Protein AF-A0A2V5UKW5-F1 (afdb_monomer_lite)

Foldseek 3Di:
DDDDWAQLVVVVVVVVVVQWDDQDDDPAFTWIDHPPDDIHTDHHRDVDTDDPVD

Sequence (54 aa):
MRLVPVSQKDLVKRLRSLGWEGPEYRRDHPFMVKQGLPPLKIPNPHSRDVSVDL

Radius of gyration: 11.36 Å; chains: 1; bounding box: 24×25×20 Å

pLDDT: mean 80.04, std 14.16, range [49.5, 95.0]

Structure (mmCIF, N/CA/C/O backbone):
data_AF-A0A2V5UKW5-F1
#
_entry.id   AF-A0A2V5UKW5-F1
#
loop_
_atom_site.group_PDB
_atom_site.id
_atom_site.type_symbol
_atom_site.label_atom_id
_atom_site.label_alt_id
_atom_site.label_comp_id
_atom_site.label_asym_id
_atom_site.label_entity_id
_atom_site.label_seq_id
_atom_site.pdbx_PDB_ins_code
_atom_site.Cartn_x
_atom_site.Cartn_y
_atom_site.Cartn_z
_atom_site.occupancy
_atom_site.B_iso_or_equiv
_atom_site.auth_seq_id
_atom_site.auth_comp_id
_atom_site.auth_asym_id
_atom_site.auth_atom_id
_atom_site.pdbx_PDB_model_num
ATOM 1 N N . MET A 1 1 ? -8.462 -20.050 -7.886 1.00 49.50 1 MET A N 1
ATOM 2 C CA . MET A 1 1 ? -7.914 -18.674 -7.872 1.00 49.50 1 MET A CA 1
ATOM 3 C C . MET A 1 1 ? -6.429 -18.778 -7.559 1.00 49.50 1 MET A C 1
ATOM 5 O O . MET A 1 1 ? -6.101 -19.317 -6.513 1.00 49.50 1 MET A O 1
ATOM 9 N N . ARG A 1 2 ? -5.535 -18.389 -8.477 1.00 59.31 2 ARG A N 1
ATOM 10 C CA . ARG A 1 2 ? -4.080 -18.435 -8.250 1.00 59.31 2 ARG A CA 1
ATOM 11 C C . ARG A 1 2 ? -3.629 -17.030 -7.858 1.00 59.31 2 ARG A C 1
ATOM 13 O O . ARG A 1 2 ? -3.977 -16.084 -8.560 1.00 59.31 2 ARG A O 1
ATOM 20 N N . LEU A 1 3 ? -2.914 -16.890 -6.745 1.00 66.81 3 LEU A N 1
ATOM 21 C CA . LEU A 1 3 ? -2.273 -15.625 -6.392 1.00 66.81 3 LEU A CA 1
ATOM 22 C C . LEU A 1 3 ? -1.142 -15.405 -7.397 1.00 66.81 3 LEU A C 1
ATOM 24 O O . LEU A 1 3 ? -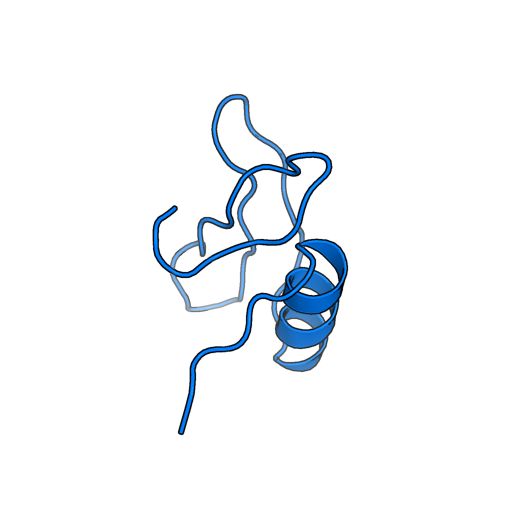0.171 -16.158 -7.421 1.00 66.81 3 LEU A O 1
ATOM 28 N N . VAL A 1 4 ? -1.337 -14.447 -8.300 1.00 68.31 4 VAL A N 1
ATOM 29 C CA . VAL A 1 4 ? -0.316 -14.045 -9.267 1.00 68.31 4 VAL A CA 1
ATOM 30 C C . VAL A 1 4 ? 0.538 -12.947 -8.643 1.00 68.31 4 VAL A C 1
ATOM 32 O O . VAL A 1 4 ? -0.028 -12.041 -8.022 1.00 68.31 4 VAL A O 1
ATOM 35 N N . PRO A 1 5 ? 1.871 -13.004 -8.794 1.00 73.38 5 PRO A N 1
ATOM 36 C CA . PRO A 1 5 ? 2.732 -11.902 -8.406 1.00 73.38 5 PRO A CA 1
ATOM 37 C C . PRO A 1 5 ? 2.275 -10.608 -9.080 1.00 73.38 5 PRO A C 1
ATOM 39 O O . PRO A 1 5 ? 1.861 -10.610 -10.241 1.00 73.38 5 PRO A O 1
ATOM 42 N N . VAL A 1 6 ? 2.328 -9.504 -8.344 1.00 80.81 6 VAL A N 1
ATOM 43 C CA . VAL A 1 6 ? 2.029 -8.171 -8.874 1.00 80.81 6 VAL A CA 1
ATOM 44 C C . VAL A 1 6 ? 3.195 -7.250 -8.584 1.00 80.81 6 VAL A C 1
ATOM 46 O O . VAL A 1 6 ? 3.851 -7.365 -7.548 1.00 80.81 6 VAL A O 1
ATOM 49 N N . SER A 1 7 ? 3.446 -6.298 -9.477 1.00 82.31 7 SER A N 1
ATOM 50 C CA . SER A 1 7 ? 4.407 -5.249 -9.170 1.00 82.31 7 SER A CA 1
ATOM 51 C C . SER A 1 7 ? 3.912 -4.445 -7.961 1.00 82.31 7 SER A C 1
ATOM 53 O O . SER A 1 7 ? 2.707 -4.237 -7.771 1.00 82.31 7 SER A O 1
ATOM 55 N N . GLN A 1 8 ? 4.835 -3.936 -7.146 1.00 83.75 8 GLN A N 1
ATOM 56 C CA . GLN A 1 8 ? 4.473 -3.071 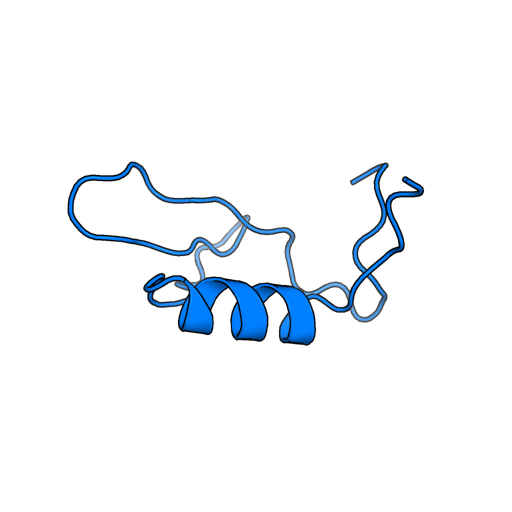-6.020 1.00 83.75 8 GLN A CA 1
ATOM 57 C C . GLN A 1 8 ? 3.698 -1.822 -6.495 1.00 83.75 8 GLN A C 1
ATOM 59 O O . GLN A 1 8 ? 2.777 -1.358 -5.824 1.00 83.75 8 GLN A O 1
ATOM 64 N N . LYS A 1 9 ? 4.011 -1.312 -7.695 1.00 86.12 9 LYS A N 1
ATOM 65 C CA . LYS A 1 9 ? 3.286 -0.195 -8.320 1.00 86.12 9 LYS A CA 1
ATOM 66 C C . LYS A 1 9 ? 1.826 -0.549 -8.600 1.00 86.12 9 LYS A C 1
ATOM 68 O O . LYS A 1 9 ? 0.943 0.259 -8.310 1.00 86.12 9 LYS A O 1
ATOM 73 N N . ASP A 1 10 ? 1.563 -1.745 -9.122 1.00 88.44 10 ASP A N 1
ATOM 74 C CA . ASP A 1 10 ? 0.199 -2.209 -9.386 1.00 88.44 10 ASP A CA 1
ATOM 75 C C . ASP A 1 10 ? -0.574 -2.456 -8.094 1.00 88.44 10 ASP A C 1
ATOM 77 O O . ASP A 1 10 ? -1.752 -2.103 -8.012 1.00 88.44 10 ASP A O 1
ATOM 81 N N . LEU A 1 11 ? 0.090 -2.993 -7.066 1.00 87.88 11 LEU A N 1
ATOM 82 C CA . LEU A 1 11 ? -0.487 -3.133 -5.732 1.00 87.88 11 LEU A CA 1
ATOM 83 C C . LEU A 1 11 ? -0.928 -1.769 -5.180 1.00 87.88 11 LEU A C 1
ATOM 85 O O . LEU A 1 11 ? -2.091 -1.603 -4.816 1.00 87.88 11 LEU A O 1
ATOM 89 N N . VAL A 1 12 ? -0.041 -0.769 -5.201 1.00 89.75 12 VAL A N 1
ATOM 90 C CA . VAL A 1 12 ? -0.349 0.600 -4.750 1.00 89.75 12 VAL A CA 1
ATOM 91 C C . VAL A 1 12 ? -1.484 1.214 -5.571 1.00 89.75 12 VAL A C 1
ATOM 93 O O . VAL A 1 12 ? -2.397 1.812 -5.005 1.00 89.75 12 VAL A O 1
ATOM 96 N N . LYS A 1 13 ? -1.476 1.054 -6.900 1.00 91.94 13 LYS A N 1
ATOM 97 C CA . LYS A 1 13 ? -2.536 1.577 -7.778 1.00 91.94 13 LYS A CA 1
ATOM 98 C C . LYS A 1 13 ? -3.904 0.984 -7.430 1.00 91.94 13 LYS A C 1
ATOM 100 O O . LYS A 1 13 ? -4.887 1.719 -7.347 1.00 91.94 13 LYS A O 1
ATOM 105 N N . ARG A 1 14 ? -3.968 -0.329 -7.201 1.00 92.12 14 ARG A N 1
ATOM 106 C CA . ARG A 1 14 ? -5.205 -1.021 -6.807 1.00 92.12 14 ARG A CA 1
ATOM 107 C C . ARG A 1 14 ? -5.668 -0.582 -5.419 1.00 92.12 14 ARG A C 1
ATOM 109 O O . ARG A 1 14 ? -6.842 -0.268 -5.255 1.00 92.12 14 ARG A O 1
ATOM 116 N N . LEU A 1 15 ? -4.764 -0.472 -4.448 1.00 92.25 15 LEU A N 1
ATOM 117 C CA . LEU A 1 15 ? -5.097 0.013 -3.105 1.00 92.25 15 LEU A CA 1
ATOM 118 C C . LEU A 1 15 ? -5.634 1.453 -3.133 1.00 92.25 15 LEU A C 1
ATOM 120 O O . LEU A 1 15 ? -6.654 1.728 -2.503 1.00 92.25 15 LEU A O 1
ATOM 124 N N . ARG A 1 16 ? -5.054 2.341 -3.950 1.00 93.81 16 ARG A N 1
ATOM 125 C CA . ARG A 1 16 ? -5.597 3.694 -4.169 1.00 93.81 16 ARG A CA 1
ATOM 126 C C . ARG A 1 16 ? -7.030 3.676 -4.692 1.00 93.81 16 ARG A C 1
ATOM 128 O O . ARG A 1 16 ? -7.864 4.423 -4.194 1.00 93.81 16 ARG A O 1
ATOM 135 N N . SER A 1 17 ? -7.350 2.782 -5.631 1.00 94.31 17 SER A N 1
ATOM 136 C CA . SER A 1 17 ? -8.728 2.637 -6.131 1.00 94.31 17 SER A CA 1
ATOM 137 C C . SER A 1 17 ? -9.722 2.143 -5.070 1.00 94.31 17 SER A C 1
ATOM 139 O O . SER A 1 17 ? -10.917 2.390 -5.185 1.00 94.31 17 SER A O 1
ATOM 141 N N . LEU A 1 18 ? -9.231 1.496 -4.008 1.00 93.31 18 LEU A N 1
ATOM 142 C CA . LEU A 1 18 ? -10.022 1.046 -2.857 1.00 93.31 18 LEU A CA 1
ATOM 143 C C . LEU A 1 18 ? -10.107 2.102 -1.734 1.00 93.31 18 LEU A C 1
ATOM 145 O O . LEU A 1 18 ? -10.625 1.814 -0.647 1.00 93.31 18 LEU A O 1
ATOM 149 N N . GLY A 1 19 ? -9.602 3.315 -1.979 1.00 94.12 19 GLY A N 1
ATOM 150 C CA . GLY A 1 19 ? -9.613 4.428 -1.029 1.00 94.12 19 GLY A CA 1
ATOM 151 C C . GLY A 1 19 ? -8.490 4.382 0.006 1.00 94.12 19 GLY A C 1
ATOM 152 O O . GLY A 1 1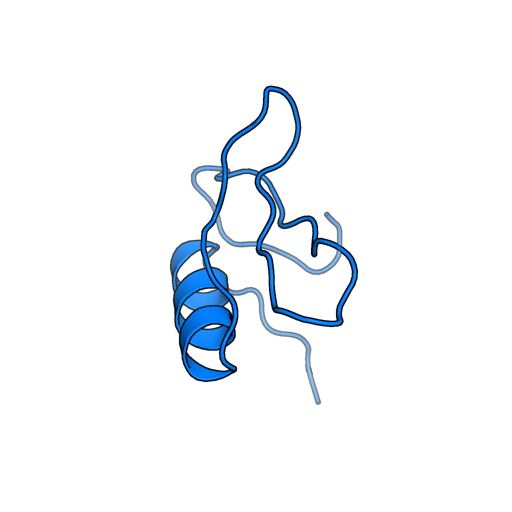9 ? -8.664 4.912 1.098 1.00 94.12 19 GLY A O 1
ATOM 153 N N . TRP A 1 20 ? -7.377 3.706 -0.293 1.00 95.00 20 TRP A N 1
ATOM 154 C CA . TRP A 1 20 ? -6.156 3.804 0.509 1.00 95.00 20 TRP A CA 1
ATOM 155 C C . TRP A 1 20 ? -5.267 4.952 0.023 1.00 95.00 20 TRP A C 1
ATOM 157 O O . TRP A 1 20 ? -5.094 5.169 -1.176 1.00 95.00 20 TRP A O 1
ATOM 167 N N . GLU A 1 21 ? -4.632 5.635 0.961 1.00 93.38 21 GLU A N 1
ATOM 168 C CA . GLU A 1 21 ? -3.721 6.752 0.744 1.00 93.38 21 GLU A CA 1
ATOM 169 C C . GLU A 1 21 ? -2.268 6.338 1.037 1.00 93.38 21 GLU A C 1
ATOM 171 O O . GLU A 1 21 ? -2.007 5.366 1.750 1.00 93.38 21 GLU A O 1
ATOM 176 N N . GLY A 1 22 ? -1.303 7.054 0.450 1.00 88.25 22 GLY A N 1
ATOM 177 C CA . GLY A 1 22 ? 0.132 6.748 0.540 1.00 88.25 22 GLY A CA 1
ATOM 178 C C . GLY A 1 22 ? 0.726 6.150 -0.752 1.00 88.25 22 GLY A C 1
ATOM 179 O O . GLY A 1 22 ? 0.194 6.390 -1.850 1.00 88.25 22 GLY A O 1
ATOM 180 N N . PRO A 1 23 ? 1.831 5.378 -0.678 1.00 89.38 23 PRO A N 1
ATOM 181 C CA . PRO A 1 23 ? 2.477 4.878 0.539 1.00 89.38 23 PRO A CA 1
ATOM 182 C C . PRO A 1 23 ? 3.340 5.918 1.265 1.00 89.38 23 PRO A C 1
ATOM 184 O O . PRO A 1 23 ? 4.056 6.694 0.634 1.00 89.38 23 PRO A O 1
ATOM 187 N N . GLU A 1 24 ? 3.311 5.888 2.594 1.00 87.44 24 GLU A N 1
ATOM 188 C CA . GLU A 1 24 ? 4.294 6.562 3.440 1.00 87.44 24 GLU A CA 1
ATOM 189 C C . GLU A 1 24 ? 5.523 5.670 3.615 1.00 87.44 24 GLU A C 1
ATOM 191 O O . GLU A 1 24 ? 5.410 4.507 4.004 1.00 87.44 24 GLU A O 1
ATOM 196 N N . TYR A 1 25 ? 6.707 6.219 3.351 1.00 80.62 25 TYR A N 1
ATOM 197 C CA . TYR A 1 25 ? 7.968 5.493 3.465 1.00 80.62 25 TYR A CA 1
ATOM 198 C C . TYR A 1 25 ? 8.601 5.749 4.839 1.00 80.62 25 TYR A C 1
ATOM 200 O O . TYR A 1 25 ? 8.97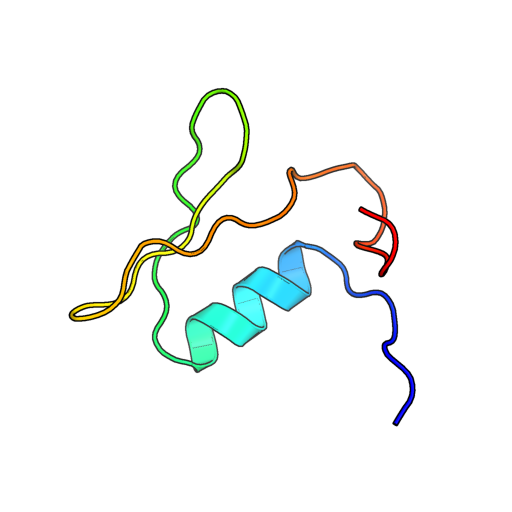8 6.874 5.173 1.00 80.62 25 TYR A O 1
ATOM 208 N N . ARG A 1 26 ? 8.725 4.692 5.646 1.00 75.44 26 ARG A N 1
ATOM 209 C CA . ARG A 1 26 ? 9.587 4.647 6.842 1.00 75.44 26 ARG A CA 1
ATOM 210 C C . ARG A 1 26 ? 10.794 3.757 6.547 1.00 75.44 26 ARG A C 1
ATOM 212 O O . ARG A 1 26 ? 10.872 3.154 5.484 1.00 75.44 26 ARG A O 1
ATOM 219 N N . ARG A 1 27 ? 11.738 3.685 7.490 1.00 67.75 27 ARG A N 1
ATOM 220 C CA . ARG A 1 27 ? 13.023 2.987 7.313 1.00 67.75 27 ARG A CA 1
ATOM 221 C C . ARG A 1 27 ? 12.909 1.486 6.983 1.00 67.75 27 ARG A C 1
ATOM 223 O O . ARG A 1 27 ? 13.833 0.984 6.361 1.00 67.75 27 ARG A O 1
ATOM 230 N N . ASP A 1 28 ? 11.806 0.817 7.332 1.00 72.94 28 ASP A N 1
ATOM 231 C CA . ASP A 1 28 ? 11.624 -0.628 7.099 1.00 72.94 28 ASP A CA 1
ATOM 232 C C . ASP A 1 28 ? 10.724 -0.935 5.891 1.00 72.94 28 ASP A C 1
ATOM 234 O O . ASP A 1 28 ? 11.196 -1.318 4.823 1.00 72.94 28 ASP A O 1
ATOM 238 N N . HIS A 1 29 ? 9.410 -0.753 6.056 1.00 79.75 29 HIS A N 1
ATOM 239 C CA . HIS A 1 29 ? 8.399 -1.049 5.044 1.00 79.75 29 HIS A CA 1
ATOM 240 C C . HIS A 1 29 ? 7.507 0.171 4.814 1.00 79.75 29 HIS A C 1
ATOM 242 O O . HIS A 1 29 ? 7.098 0.816 5.790 1.00 79.75 29 HIS A O 1
ATOM 248 N N . PRO A 1 30 ? 7.163 0.483 3.552 1.00 87.88 30 PRO A N 1
ATOM 249 C CA . PRO A 1 30 ? 6.136 1.465 3.291 1.00 87.88 30 PRO A CA 1
ATOM 250 C C . PRO A 1 30 ? 4.791 0.986 3.836 1.00 87.88 30 PRO A C 1
ATOM 252 O O . PRO A 1 30 ? 4.533 -0.214 3.944 1.00 87.88 30 PRO A O 1
ATOM 255 N N . PHE A 1 31 ? 3.905 1.920 4.153 1.00 91.06 31 PHE A N 1
ATOM 256 C CA . PHE A 1 31 ? 2.541 1.590 4.545 1.00 91.06 31 PHE A CA 1
ATOM 257 C C . PHE A 1 31 ? 1.528 2.493 3.855 1.00 91.06 31 PHE A C 1
ATOM 259 O O . PHE A 1 31 ? 1.831 3.620 3.468 1.00 91.06 31 PHE A O 1
ATOM 266 N N . MET A 1 32 ? 0.316 1.977 3.691 1.00 93.19 32 MET A N 1
ATOM 267 C CA . MET A 1 32 ? -0.841 2.719 3.208 1.00 93.19 32 MET A CA 1
ATOM 268 C C . MET A 1 32 ? -1.819 2.950 4.354 1.00 93.19 32 MET A C 1
ATOM 270 O O . MET A 1 32 ? -1.946 2.115 5.250 1.00 93.19 32 MET A O 1
ATOM 274 N N . VAL A 1 33 ? -2.517 4.077 4.329 1.00 94.19 33 VAL A N 1
ATOM 275 C CA . VAL A 1 33 ? -3.476 4.463 5.370 1.00 94.19 33 VAL A CA 1
ATOM 276 C C . VAL A 1 33 ? -4.867 4.613 4.778 1.00 94.19 33 VAL A C 1
ATOM 278 O O . VAL A 1 33 ? -5.024 4.931 3.605 1.00 94.19 33 VAL A O 1
ATOM 281 N N . LYS A 1 34 ? -5.891 4.354 5.582 1.00 94.00 34 LYS A N 1
ATOM 282 C CA . LYS A 1 34 ? -7.286 4.605 5.229 1.00 94.00 34 LYS A CA 1
ATOM 283 C C . LYS A 1 34 ? -8.018 5.003 6.498 1.00 94.00 34 LYS A C 1
ATOM 285 O O . LYS A 1 34 ? -7.818 4.380 7.540 1.00 94.00 34 LYS A O 1
ATOM 290 N N . GLN A 1 35 ? -8.842 6.044 6.425 1.00 92.38 35 GLN A N 1
ATOM 291 C CA . GLN A 1 35 ? -9.584 6.508 7.594 1.00 92.38 35 GLN A CA 1
ATOM 292 C C . GLN A 1 35 ? -10.423 5.372 8.194 1.00 92.38 35 GLN A C 1
ATOM 294 O O . GLN A 1 35 ? -11.125 4.659 7.477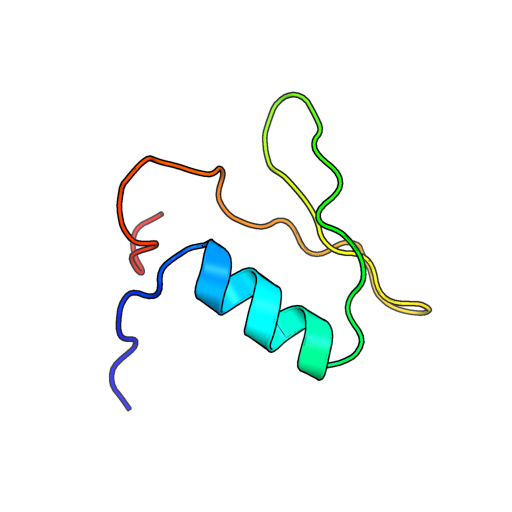 1.00 92.38 35 GLN A O 1
ATOM 299 N N . GLY A 1 36 ? -10.319 5.195 9.512 1.00 91.75 36 GLY A N 1
ATOM 300 C CA . GLY A 1 36 ? -11.031 4.146 10.244 1.00 91.75 36 GLY A CA 1
ATOM 301 C C . GLY A 1 36 ? -10.419 2.743 10.151 1.00 91.75 36 GLY A C 1
ATOM 302 O O . GLY A 1 36 ? -11.008 1.815 10.697 1.00 91.75 36 GLY A O 1
ATOM 303 N N . LEU A 1 37 ? -9.258 2.565 9.505 1.00 93.06 37 LEU A N 1
ATOM 304 C CA . LEU A 1 37 ? -8.535 1.289 9.453 1.00 93.06 37 LEU A CA 1
ATOM 305 C C . LEU A 1 37 ? -7.093 1.423 9.966 1.00 93.06 37 LEU A C 1
ATOM 307 O O . LEU A 1 37 ? -6.479 2.483 9.822 1.00 93.06 37 LEU A O 1
ATOM 311 N N . PRO A 1 38 ? -6.521 0.347 10.541 1.00 92.38 38 PRO A N 1
ATOM 312 C CA . PRO A 1 38 ? -5.107 0.326 10.885 1.00 92.38 38 PRO A CA 1
ATOM 313 C C . PRO A 1 38 ? -4.225 0.443 9.623 1.00 92.38 38 PRO A C 1
ATOM 315 O O . PRO A 1 38 ? -4.629 -0.016 8.549 1.00 92.38 38 PRO A O 1
ATOM 318 N N . PRO A 1 39 ? -3.009 1.017 9.733 1.00 90.44 39 PRO A N 1
ATOM 319 C CA . PRO A 1 39 ? -2.079 1.125 8.612 1.00 90.44 39 PRO A CA 1
ATOM 320 C C . PRO A 1 39 ? -1.740 -0.237 7.996 1.00 90.44 39 PRO A C 1
ATOM 322 O O . PRO A 1 39 ? -1.366 -1.180 8.696 1.00 90.44 39 PRO A O 1
ATOM 325 N N . LEU A 1 40 ? -1.820 -0.323 6.670 1.00 89.75 40 LEU A N 1
ATOM 326 C CA . LEU A 1 40 ? -1.480 -1.512 5.900 1.00 89.75 40 LEU A CA 1
ATOM 327 C C . LEU A 1 40 ? -0.009 -1.457 5.492 1.00 89.75 40 LEU A C 1
ATOM 329 O O . LEU A 1 40 ? 0.359 -0.675 4.616 1.00 89.75 40 LEU A O 1
ATOM 333 N N . LYS A 1 41 ? 0.833 -2.299 6.095 1.00 89.62 41 LYS A N 1
ATOM 334 C CA . LYS A 1 41 ? 2.223 -2.474 5.649 1.00 89.62 41 LYS A CA 1
ATOM 335 C C . LYS A 1 41 ? 2.237 -3.098 4.256 1.00 89.62 41 LYS A C 1
ATOM 337 O O . LYS A 1 41 ? 1.556 -4.094 4.022 1.00 89.62 41 LYS A O 1
ATOM 342 N N . ILE A 1 42 ? 3.023 -2.525 3.352 1.00 86.44 42 ILE A N 1
ATOM 343 C CA . ILE A 1 42 ? 3.268 -3.080 2.023 1.00 86.44 42 ILE A CA 1
ATOM 344 C C . ILE A 1 42 ? 4.739 -3.504 1.899 1.00 86.44 42 ILE A C 1
ATOM 346 O O . ILE A 1 42 ? 5.607 -2.906 2.541 1.00 86.44 42 ILE A O 1
ATOM 350 N N . PRO A 1 43 ? 5.053 -4.525 1.082 1.00 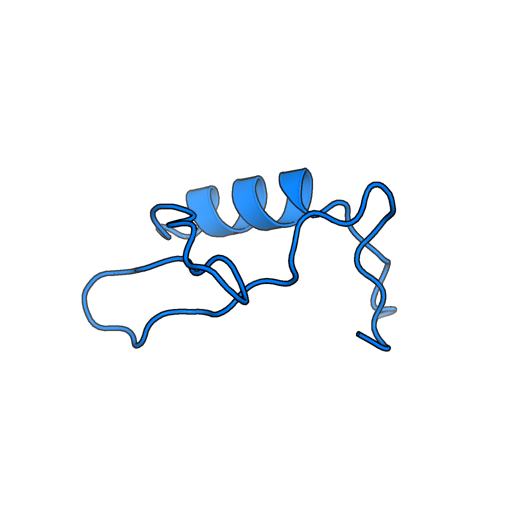82.00 43 PRO A N 1
ATOM 351 C CA . PRO A 1 43 ? 6.433 -4.923 0.818 1.00 82.00 43 PRO A CA 1
ATOM 352 C C . PRO A 1 43 ? 7.258 -3.735 0.323 1.00 82.00 43 PRO A C 1
ATOM 354 O O . PRO A 1 43 ? 6.727 -2.850 -0.353 1.00 82.00 43 PRO A O 1
ATOM 357 N N . ASN A 1 44 ? 8.547 -3.697 0.666 1.00 75.44 44 ASN A N 1
ATOM 358 C CA . ASN A 1 44 ? 9.449 -2.641 0.205 1.00 75.44 44 ASN A CA 1
ATOM 359 C C . ASN A 1 44 ? 9.558 -2.695 -1.337 1.00 75.44 44 ASN A C 1
ATOM 361 O O . ASN A 1 44 ? 9.377 -3.781 -1.901 1.00 75.44 44 ASN A O 1
ATOM 365 N N . PRO A 1 45 ? 9.833 -1.581 -2.053 1.00 65.81 45 PRO A N 1
ATOM 366 C CA . PRO A 1 45 ? 10.110 -1.625 -3.479 1.00 65.81 45 PRO A CA 1
ATOM 367 C C . PRO A 1 45 ? 11.413 -2.398 -3.687 1.00 65.81 45 PRO A C 1
ATOM 369 O O . PRO A 1 45 ? 12.505 -1.837 -3.709 1.00 65.81 45 PRO A O 1
ATOM 372 N N . HIS A 1 46 ? 11.320 -3.713 -3.816 1.00 65.31 46 HIS A N 1
ATOM 373 C CA . HIS A 1 46 ? 12.373 -4.484 -4.441 1.00 65.31 46 HIS A CA 1
ATOM 374 C C . HIS A 1 46 ? 12.240 -4.239 -5.946 1.00 65.31 46 HIS A C 1
ATOM 376 O O . HIS A 1 46 ? 11.131 -4.111 -6.461 1.00 65.31 46 HIS A O 1
ATOM 382 N N . SER A 1 47 ? 13.345 -4.159 -6.686 1.00 55.62 47 SER A N 1
ATOM 383 C CA . SER A 1 47 ? 13.324 -3.956 -8.147 1.00 55.62 47 SER A CA 1
ATOM 384 C C . SER A 1 47 ? 12.708 -5.137 -8.936 1.00 55.62 47 SER A C 1
ATOM 386 O O . SER A 1 47 ? 13.019 -5.306 -10.112 1.00 55.62 47 SER A O 1
ATOM 388 N N . ARG A 1 48 ? 11.895 -5.992 -8.294 1.00 58.34 48 ARG A N 1
ATOM 389 C CA . ARG A 1 48 ? 11.250 -7.215 -8.802 1.00 58.34 48 ARG A CA 1
ATOM 390 C C . ARG A 1 48 ? 9.836 -7.361 -8.211 1.00 58.34 48 ARG A C 1
ATOM 392 O O . ARG A 1 48 ? 9.506 -6.701 -7.228 1.00 58.34 48 ARG A O 1
ATOM 399 N N . ASP A 1 49 ? 9.017 -8.211 -8.828 1.00 59.44 49 ASP A N 1
ATOM 400 C CA . ASP A 1 49 ? 7.607 -8.432 -8.471 1.00 59.44 49 ASP A CA 1
ATOM 401 C C . ASP A 1 49 ? 7.397 -8.916 -7.024 1.00 59.44 49 ASP A C 1
ATOM 403 O O . ASP A 1 49 ? 8.220 -9.646 -6.471 1.00 59.44 49 ASP A O 1
ATOM 407 N N . VAL A 1 50 ? 6.261 -8.540 -6.421 1.00 61.50 50 VAL A N 1
ATOM 408 C CA . VAL A 1 50 ? 5.833 -9.012 -5.095 1.00 61.50 50 VAL A CA 1
ATOM 409 C C . VAL A 1 50 ? 5.258 -10.421 -5.241 1.00 61.50 50 VAL A C 1
ATOM 411 O O . VAL A 1 50 ? 4.207 -10.600 -5.859 1.00 61.50 50 VAL A O 1
ATOM 414 N N . SER A 1 51 ? 5.951 -11.416 -4.688 1.00 56.44 51 SER A N 1
ATOM 415 C CA . SER A 1 51 ? 5.524 -12.821 -4.664 1.00 56.44 51 SER A CA 1
ATOM 416 C C . SER A 1 51 ? 4.851 -13.183 -3.336 1.00 56.44 51 SER A C 1
ATOM 418 O O . SER A 1 51 ? 4.932 -12.440 -2.366 1.00 56.44 51 SER A O 1
ATOM 420 N N . VAL A 1 52 ? 4.193 -14.341 -3.300 1.00 55.56 52 VAL A N 1
ATOM 421 C CA . VAL A 1 52 ? 3.434 -14.874 -2.150 1.00 55.56 52 VAL A CA 1
ATOM 422 C C . VAL A 1 52 ? 4.310 -15.272 -0.953 1.00 55.56 52 VAL A C 1
ATOM 424 O O . VAL A 1 52 ? 3.776 -15.570 0.107 1.00 55.56 52 VAL A O 1
ATOM 427 N N . ASP A 1 53 ? 5.626 -15.306 -1.147 1.00 52.47 53 ASP A N 1
ATOM 428 C CA . ASP A 1 53 ? 6.626 -15.842 -0.215 1.00 52.47 53 ASP A CA 1
ATOM 429 C C . ASP A 1 53 ? 7.511 -14.729 0.389 1.00 52.47 53 ASP A C 1
ATOM 431 O O . ASP A 1 53 ? 8.695 -14.929 0.650 1.00 52.47 53 ASP A O 1
ATOM 435 N N . LEU A 1 54 ? 6.956 -13.514 0.508 1.00 50.09 54 LEU A N 1
ATOM 436 C CA . LEU A 1 54 ? 7.627 -12.294 0.983 1.00 50.09 54 LEU A CA 1
ATOM 437 C C . LEU A 1 54 ? 6.967 -11.739 2.246 1.00 50.09 54 LEU A C 1
ATOM 439 O O . LEU A 1 54 ? 5.720 -11.621 2.254 1.00 50.09 54 LEU A O 1
#

Secondary structure (DSSP, 8-state):
-----B-HHHHHHHHHHTT-EEEE--SS--EEEETTEEEEE-----SS-B-TT-